Protein AF-A0A1G0CMQ7-F1 (afdb_monomer_lite)

Structure (mmCIF, N/CA/C/O backbone):
data_AF-A0A1G0CMQ7-F1
#
_entry.id   AF-A0A1G0CMQ7-F1
#
loop_
_atom_site.group_PDB
_atom_site.id
_atom_site.type_symbol
_atom_site.label_atom_id
_atom_site.label_alt_id
_atom_site.label_comp_id
_atom_site.label_asym_id
_atom_site.label_entity_id
_atom_site.label_seq_id
_atom_site.pdbx_PDB_ins_code
_atom_site.Cartn_x
_atom_site.Cartn_y
_atom_site.Cartn_z
_atom_site.occupancy
_atom_site.B_iso_or_equiv
_atom_site.auth_seq_id
_atom_site.auth_comp_id
_atom_site.auth_asym_id
_atom_site.auth_atom_id
_atom_site.pdbx_PDB_model_num
ATOM 1 N N . MET A 1 1 ? -7.735 26.547 14.245 1.00 44.75 1 MET A N 1
ATOM 2 C CA . MET A 1 1 ? -8.335 26.190 15.546 1.00 44.75 1 MET A CA 1
ATOM 3 C C . MET A 1 1 ? -9.494 27.144 15.785 1.00 44.75 1 MET A C 1
ATOM 5 O O . MET A 1 1 ? -9.264 28.344 15.753 1.00 44.75 1 MET A O 1
ATOM 9 N N . PHE A 1 2 ? -10.729 26.646 15.874 1.00 37.75 2 PHE A N 1
ATOM 10 C CA . PHE A 1 2 ? -11.915 27.479 16.116 1.00 37.75 2 PHE A CA 1
ATOM 11 C C . PHE A 1 2 ? -12.420 27.190 17.526 1.00 37.75 2 PHE A C 1
ATOM 13 O O . PHE A 1 2 ? -12.548 26.029 17.901 1.00 37.75 2 PHE A O 1
ATOM 20 N N . PHE A 1 3 ? -12.668 28.241 18.304 1.00 38.75 3 PHE A N 1
ATOM 21 C CA . PHE A 1 3 ? -13.166 28.139 19.672 1.00 38.75 3 PHE A CA 1
ATOM 22 C C . PHE A 1 3 ? -14.649 28.493 19.676 1.00 38.75 3 PHE A C 1
ATOM 24 O O . PHE A 1 3 ? -15.023 29.557 19.184 1.00 38.75 3 PHE A O 1
ATOM 31 N N . VAL A 1 4 ? -15.486 27.633 20.249 1.00 44.84 4 VAL A N 1
ATOM 32 C CA . VAL A 1 4 ? -16.882 27.969 20.543 1.00 44.84 4 VAL A CA 1
ATOM 33 C C . VAL A 1 4 ? -17.045 27.928 22.055 1.00 44.84 4 VAL A C 1
ATOM 35 O O . VAL A 1 4 ? -16.944 26.868 22.666 1.00 44.84 4 VAL A O 1
ATOM 38 N N . LEU A 1 5 ? -17.260 29.095 22.668 1.00 40.56 5 LEU A N 1
ATOM 39 C CA . LEU A 1 5 ? -17.636 29.185 24.076 1.00 40.56 5 LEU A CA 1
ATOM 40 C C . LEU A 1 5 ? -19.147 28.979 24.195 1.00 40.56 5 LEU A C 1
ATOM 42 O O . LEU A 1 5 ? -19.921 29.794 23.698 1.00 40.56 5 LEU A O 1
ATOM 46 N N . ILE A 1 6 ? -19.566 27.929 24.898 1.00 50.72 6 ILE A N 1
ATOM 47 C CA . ILE A 1 6 ? -20.965 27.747 25.295 1.00 50.72 6 ILE A CA 1
ATOM 48 C C . ILE A 1 6 ? -21.023 27.865 26.816 1.00 50.72 6 ILE A C 1
ATOM 50 O O .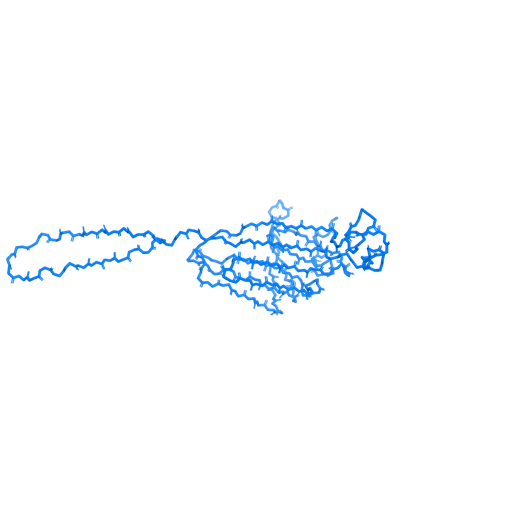 ILE A 1 6 ? -20.588 26.973 27.538 1.00 50.72 6 ILE A O 1
ATOM 54 N N . GLY A 1 7 ? -21.530 28.995 27.308 1.00 37.28 7 GLY A N 1
ATOM 55 C CA . GLY A 1 7 ? -21.798 29.192 28.730 1.00 37.28 7 GLY A CA 1
ATOM 56 C C . GLY A 1 7 ? -23.201 28.706 29.079 1.00 37.28 7 GLY A C 1
ATOM 57 O O . GLY A 1 7 ? -24.173 29.153 28.471 1.00 37.28 7 GLY A O 1
ATOM 58 N N . ARG A 1 8 ? -23.327 27.826 30.077 1.00 47.94 8 ARG A N 1
ATOM 59 C CA . ARG A 1 8 ? -24.617 27.520 30.706 1.00 47.94 8 ARG A CA 1
ATOM 60 C C . ARG A 1 8 ? -24.771 28.423 31.931 1.00 47.94 8 ARG A C 1
ATOM 62 O O . ARG A 1 8 ? -23.919 28.420 32.814 1.00 47.94 8 ARG A O 1
ATOM 69 N N . LYS A 1 9 ? -25.816 29.254 31.954 1.00 39.66 9 LYS A N 1
ATOM 70 C CA . LYS A 1 9 ? -26.137 30.106 33.105 1.00 39.66 9 LYS A CA 1
ATOM 71 C C . LYS A 1 9 ? -27.049 29.320 34.040 1.00 39.66 9 LYS A C 1
ATOM 73 O O . LYS A 1 9 ? -28.245 29.216 33.775 1.00 39.66 9 LYS A O 1
ATOM 78 N N . ASP A 1 10 ? -26.493 28.790 35.120 1.00 46.97 10 ASP A N 1
ATOM 79 C CA . ASP A 1 10 ? -27.295 28.170 36.169 1.00 46.97 10 ASP A CA 1
ATOM 80 C C . ASP A 1 10 ? -27.917 29.274 37.031 1.00 46.97 10 ASP A C 1
ATOM 82 O O . ASP A 1 10 ? -27.233 30.062 37.686 1.00 46.97 10 ASP A O 1
ATOM 86 N N . ASN A 1 11 ? -29.243 29.383 36.969 1.00 47.00 11 ASN A N 1
ATOM 87 C CA . ASN A 1 11 ? -30.011 30.310 37.789 1.00 47.00 11 ASN A CA 1
ATOM 88 C C . ASN A 1 11 ? -30.247 29.662 39.162 1.00 47.00 11 ASN A C 1
ATOM 90 O O . ASN A 1 11 ? -31.246 28.971 39.350 1.00 47.00 11 ASN A O 1
ATOM 94 N N . GLN A 1 12 ? -29.363 29.906 40.129 1.00 43.38 12 GLN A N 1
ATOM 95 C CA . GLN A 1 12 ? -29.716 29.801 41.546 1.00 43.38 12 GLN A CA 1
ATOM 96 C C . GLN A 1 12 ? -29.199 31.011 42.324 1.00 43.38 12 GLN A C 1
ATOM 98 O O . GLN A 1 12 ? -28.098 31.512 42.110 1.00 43.38 12 GLN A O 1
ATOM 103 N N . SER A 1 13 ? -30.090 31.538 43.158 1.00 44.50 13 SER A N 1
ATOM 104 C CA . SER A 1 13 ? -29.969 32.791 43.886 1.00 44.50 13 SER A CA 1
ATOM 105 C C . SER A 1 13 ? -28.975 32.727 45.045 1.00 44.50 13 SER A C 1
ATOM 107 O O . SER A 1 13 ? -28.882 31.719 45.739 1.00 44.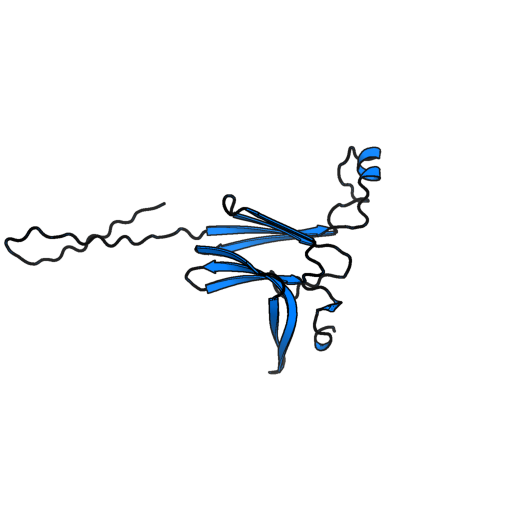50 13 SER A O 1
ATOM 109 N N . SER A 1 14 ? -28.416 33.906 45.338 1.00 44.50 14 SER A N 1
ATOM 110 C CA . SER A 1 14 ? -27.827 34.367 46.609 1.00 44.50 14 SER A CA 1
ATOM 111 C C . SER A 1 14 ? -26.470 33.787 47.054 1.00 44.50 14 SER A C 1
ATOM 113 O O . SER A 1 14 ? -26.379 32.686 47.574 1.00 44.50 14 SER A O 1
ATOM 115 N N . ASN A 1 15 ? -25.454 34.660 46.975 1.00 46.84 15 ASN A N 1
ATOM 116 C CA . ASN A 1 15 ? -24.231 34.715 47.793 1.00 46.84 15 ASN A CA 1
ATOM 117 C C . ASN A 1 15 ? -23.210 33.563 47.742 1.00 46.84 15 ASN A C 1
ATOM 119 O O . ASN A 1 15 ? -22.511 33.330 48.723 1.00 46.84 15 ASN A O 1
ATOM 123 N N . GLU A 1 16 ? -22.973 32.975 46.573 1.00 42.56 16 GLU A N 1
ATOM 124 C CA . GLU A 1 16 ? -21.667 32.377 46.271 1.00 42.56 16 GLU A CA 1
ATOM 125 C C . GLU A 1 16 ? -21.192 32.826 44.890 1.00 42.56 16 GLU A C 1
ATOM 127 O O . GLU A 1 16 ? -21.987 32.986 43.963 1.00 42.56 16 GLU A O 1
ATOM 132 N N . ILE A 1 17 ? -19.887 33.079 44.764 1.00 40.78 17 ILE A N 1
ATOM 133 C CA . ILE A 1 17 ? -19.227 33.394 43.495 1.00 40.78 17 ILE A CA 1
ATOM 134 C C . ILE A 1 17 ? -19.535 32.243 42.536 1.00 40.78 17 ILE A C 1
ATOM 136 O O . ILE A 1 17 ? -18.991 31.148 42.675 1.00 40.78 17 ILE A O 1
ATOM 140 N N . SER A 1 18 ? -20.436 32.485 41.587 1.00 40.56 18 SER A N 1
ATOM 141 C CA . SER A 1 18 ? -20.864 31.517 40.585 1.00 40.56 18 SER A CA 1
ATOM 142 C C . SER A 1 18 ? -19.643 31.032 39.802 1.00 40.56 18 SER A C 1
ATOM 144 O O . SER A 1 18 ? -19.117 31.752 38.951 1.00 40.56 18 SER A O 1
ATOM 146 N N . LYS A 1 19 ? -19.163 29.823 40.118 1.00 41.34 19 LYS A N 1
ATOM 147 C CA . LYS A 1 19 ? -18.118 29.130 39.362 1.00 41.34 19 LYS A CA 1
ATOM 148 C C . LYS A 1 19 ? -18.706 28.759 38.008 1.00 41.34 19 LYS A C 1
ATOM 150 O O . LYS A 1 19 ? -19.434 27.781 37.887 1.00 41.34 19 LYS A O 1
ATOM 155 N N . ILE A 1 20 ? -18.416 29.567 36.996 1.00 50.78 20 ILE A N 1
ATOM 156 C CA . ILE A 1 20 ? -18.775 29.250 35.617 1.00 50.78 20 ILE A CA 1
ATOM 157 C C . ILE A 1 20 ? -17.923 28.046 35.205 1.00 50.78 20 ILE A C 1
ATOM 159 O O . ILE A 1 20 ? -16.703 28.148 35.085 1.00 50.78 20 ILE A O 1
ATOM 163 N N . HIS A 1 21 ? -18.564 26.892 35.045 1.00 44.09 21 HIS A N 1
ATOM 164 C CA . HIS A 1 21 ? -17.919 25.683 34.553 1.00 44.09 21 HIS A CA 1
ATOM 165 C C . HIS A 1 21 ? -17.828 25.787 33.026 1.00 44.09 21 HIS A C 1
ATOM 167 O O . HIS A 1 21 ? -18.832 25.681 32.323 1.00 44.09 21 HIS A O 1
ATOM 173 N N . PHE A 1 22 ? -16.631 26.061 32.509 1.00 48.97 22 PHE A N 1
ATOM 174 C CA . PHE A 1 22 ? -16.381 26.079 31.071 1.00 48.97 22 PHE A CA 1
ATOM 175 C C . PHE A 1 22 ? -16.014 24.671 30.610 1.00 48.97 22 PHE A C 1
ATOM 177 O O . PHE A 1 22 ? -14.954 24.153 30.954 1.00 48.97 22 PHE A O 1
ATOM 184 N N . THR A 1 23 ? -16.880 24.054 29.813 1.00 43.88 23 THR A N 1
ATOM 185 C CA . THR A 1 23 ? -16.535 22.837 29.076 1.00 43.88 23 THR A CA 1
ATOM 186 C C . THR A 1 23 ? -15.974 23.251 27.723 1.00 43.88 23 THR A C 1
ATOM 188 O O . THR A 1 23 ? -16.692 23.795 26.884 1.00 43.88 23 THR A O 1
ATOM 191 N N . PHE A 1 24 ? -14.680 23.023 27.514 1.00 47.19 24 PHE A N 1
ATOM 192 C CA . PHE A 1 24 ? -14.058 23.188 26.206 1.00 47.19 24 PHE A CA 1
ATOM 193 C C . PHE A 1 24 ? -14.433 21.990 25.337 1.00 47.19 24 PHE A C 1
ATOM 195 O O . PHE A 1 24 ? -13.995 20.873 25.595 1.00 47.19 24 PHE A O 1
ATOM 202 N N . ILE A 1 25 ? -15.258 22.220 24.318 1.00 50.41 25 ILE A N 1
ATOM 203 C CA . ILE A 1 25 ? -15.499 21.234 23.265 1.00 50.41 25 ILE A CA 1
ATOM 204 C C . ILE A 1 25 ? -14.534 21.567 22.131 1.00 50.41 25 ILE A C 1
ATOM 206 O O . ILE A 1 25 ? -14.677 22.589 21.453 1.00 50.41 25 ILE A O 1
ATOM 210 N N . TYR A 1 26 ? -13.514 20.731 21.965 1.00 51.78 26 TYR A N 1
ATOM 211 C CA . TYR A 1 26 ? -12.571 20.846 20.863 1.00 51.78 26 TYR A CA 1
ATOM 212 C C . TYR A 1 26 ? -13.227 20.281 19.607 1.00 51.78 26 TYR A C 1
ATOM 214 O O . TYR A 1 26 ? -13.333 19.074 19.442 1.00 51.78 26 TYR A O 1
ATOM 222 N N . TYR A 1 27 ? -13.650 21.156 18.698 1.00 48.41 27 TYR A N 1
ATOM 223 C CA . TYR A 1 27 ? -13.937 20.735 17.332 1.00 48.41 27 TYR A CA 1
ATOM 224 C C . TYR A 1 27 ? -12.603 20.649 16.591 1.00 48.41 27 TYR A C 1
ATOM 226 O O . TYR A 1 27 ? -12.116 21.642 16.035 1.00 48.41 27 TYR A O 1
ATOM 234 N N . LEU A 1 28 ? -11.970 19.473 16.629 1.00 54.88 28 LEU A N 1
ATOM 235 C CA . LEU A 1 28 ? -10.898 19.164 15.691 1.00 54.88 28 LEU A CA 1
ATOM 236 C C . LEU A 1 28 ? -11.514 19.230 14.291 1.00 54.88 28 LEU A C 1
ATOM 238 O O . LEU A 1 28 ? -12.509 18.570 13.999 1.00 54.88 28 LEU A O 1
ATOM 242 N N . ARG A 1 29 ? -10.978 20.106 13.434 1.00 56.84 29 ARG A N 1
ATOM 243 C CA . ARG A 1 29 ? -11.361 20.075 12.022 1.00 56.84 29 ARG A CA 1
ATOM 244 C C . ARG A 1 29 ? -10.968 18.701 11.477 1.00 56.84 29 ARG A C 1
ATOM 246 O O . ARG A 1 29 ? -9.845 18.293 11.780 1.00 56.84 29 ARG A O 1
ATOM 253 N N . PRO A 1 30 ? -11.818 18.048 10.665 1.00 62.34 30 PRO A N 1
ATOM 254 C CA . PRO A 1 30 ? -11.423 16.828 9.977 1.00 62.34 30 PRO A CA 1
ATOM 255 C C . PRO A 1 30 ? -10.099 17.084 9.252 1.00 62.34 30 PRO A C 1
ATOM 257 O O . PRO A 1 30 ? -9.940 18.076 8.532 1.00 62.34 30 PRO A O 1
ATOM 260 N N . MET A 1 31 ? -9.119 16.246 9.565 1.00 80.12 31 MET A N 1
ATOM 261 C CA . MET A 1 31 ? -7.770 16.291 9.026 1.00 80.12 31 MET A CA 1
ATOM 262 C C . MET A 1 31 ? -7.699 15.326 7.846 1.00 80.12 31 MET A C 1
ATOM 264 O O . MET A 1 31 ? -8.493 14.394 7.755 1.00 80.12 31 MET A O 1
ATOM 268 N N . ALA A 1 32 ? -6.780 15.566 6.918 1.00 88.69 32 ALA A N 1
ATOM 269 C CA . ALA A 1 32 ? -6.560 14.677 5.790 1.00 88.69 32 ALA A CA 1
ATOM 270 C C . ALA A 1 32 ? -5.084 14.296 5.730 1.00 88.69 32 ALA A C 1
ATOM 272 O O . ALA A 1 32 ? -4.233 15.159 5.966 1.00 88.69 32 ALA A O 1
ATOM 273 N N . TYR A 1 33 ? -4.820 13.032 5.419 1.00 94.62 33 TYR A N 1
ATOM 274 C CA . TYR A 1 33 ? -3.528 12.569 4.931 1.00 94.62 33 TYR A CA 1
ATOM 275 C C . TYR A 1 33 ? -3.620 12.376 3.420 1.00 94.62 33 TYR A C 1
ATOM 277 O O . TYR A 1 33 ? -4.592 11.790 2.943 1.00 94.62 33 TYR A O 1
ATOM 285 N N . ASN A 1 34 ? -2.636 12.889 2.685 1.00 96.69 34 ASN A N 1
ATOM 286 C CA . ASN A 1 34 ? -2.456 12.565 1.273 1.00 96.69 34 ASN A CA 1
ATOM 287 C C . ASN A 1 34 ? -1.619 11.291 1.187 1.00 96.69 34 ASN A C 1
ATOM 289 O O . ASN A 1 34 ? -0.579 11.200 1.838 1.00 96.69 34 ASN A O 1
ATOM 293 N N . VAL A 1 35 ? -2.093 10.315 0.430 1.00 97.81 35 VAL A N 1
ATOM 294 C CA . VAL A 1 35 ? -1.413 9.044 0.220 1.00 97.81 35 VAL A CA 1
ATOM 295 C C . VAL A 1 35 ? -1.096 8.937 -1.259 1.00 97.81 35 VAL A C 1
ATOM 297 O O . VAL A 1 35 ? -1.985 9.148 -2.082 1.00 97.81 35 VAL A O 1
ATOM 300 N N . HIS A 1 36 ? 0.155 8.623 -1.570 1.00 98.19 36 HIS A N 1
ATOM 301 C CA . HIS A 1 36 ? 0.624 8.391 -2.930 1.00 98.19 36 HIS A CA 1
ATOM 302 C C . HIS A 1 36 ? 1.398 7.080 -2.950 1.00 98.19 36 HIS A C 1
ATOM 304 O O . HIS A 1 36 ? 2.369 6.912 -2.210 1.00 98.19 36 HIS A O 1
ATOM 310 N N . VAL A 1 37 ? 0.923 6.131 -3.743 1.00 97.88 37 VAL A N 1
ATOM 311 C CA . VAL A 1 37 ? 1.540 4.820 -3.920 1.00 97.88 37 VAL A CA 1
ATOM 312 C C . VAL A 1 37 ? 2.103 4.746 -5.330 1.00 97.88 37 VAL A C 1
ATOM 314 O O . VAL A 1 37 ? 1.400 5.059 -6.288 1.00 97.88 37 VAL A O 1
ATOM 317 N N . PHE A 1 38 ? 3.357 4.330 -5.444 1.00 97.31 38 PHE A N 1
ATOM 318 C CA . PHE A 1 38 ? 4.088 4.181 -6.697 1.00 97.31 38 PHE A CA 1
ATOM 319 C C . PHE A 1 38 ? 4.469 2.714 -6.881 1.00 97.31 38 PHE A C 1
ATOM 321 O O . PHE A 1 38 ? 5.046 2.129 -5.962 1.00 97.31 38 PHE A O 1
ATOM 328 N N . LEU A 1 39 ? 4.221 2.136 -8.057 1.00 96.88 39 LEU A N 1
ATOM 329 C CA . LEU A 1 39 ? 4.906 0.912 -8.478 1.00 96.88 39 LEU A CA 1
ATOM 330 C C . LEU A 1 39 ? 6.137 1.302 -9.291 1.00 96.88 39 LEU A C 1
ATOM 332 O O . LEU A 1 39 ? 6.000 1.891 -10.363 1.00 96.88 39 LEU A O 1
ATOM 336 N N . ARG A 1 40 ? 7.335 1.023 -8.777 1.00 94.12 40 ARG A N 1
ATOM 337 C CA . ARG A 1 40 ? 8.585 1.312 -9.484 1.00 94.12 40 ARG A CA 1
ATOM 338 C C . ARG A 1 40 ? 8.741 0.382 -10.677 1.00 94.12 40 ARG A C 1
ATOM 340 O O . ARG A 1 40 ? 8.410 -0.790 -10.592 1.00 94.12 40 ARG A O 1
ATOM 347 N N . ASN A 1 41 ? 9.263 0.938 -11.762 1.00 91.31 41 ASN A N 1
ATOM 348 C CA . ASN A 1 41 ? 9.642 0.181 -12.941 1.00 91.31 41 ASN A CA 1
ATOM 349 C C . ASN A 1 41 ? 11.108 -0.257 -12.804 1.00 91.31 41 ASN A C 1
ATOM 351 O O . ASN A 1 41 ? 12.006 0.591 -12.852 1.00 91.31 41 ASN A O 1
ATOM 355 N N . SER A 1 42 ? 11.356 -1.555 -12.638 1.00 87.25 42 SER A N 1
ATOM 356 C CA . SER A 1 42 ? 12.712 -2.117 -12.554 1.00 87.25 42 SER A CA 1
ATOM 357 C C . SER A 1 42 ? 13.511 -1.976 -13.851 1.00 87.25 42 SER A C 1
ATOM 359 O O . SER A 1 42 ? 14.743 -1.935 -13.801 1.00 87.25 42 SER A O 1
ATOM 361 N N . ASP A 1 43 ? 12.841 -1.819 -14.996 1.00 87.81 43 ASP A N 1
ATOM 362 C CA . ASP A 1 43 ? 13.478 -1.595 -16.296 1.00 87.81 43 ASP A CA 1
ATOM 363 C C . ASP A 1 43 ? 13.929 -0.133 -16.502 1.00 87.81 43 ASP A C 1
ATOM 365 O O . ASP A 1 43 ? 14.557 0.185 -17.518 1.00 87.81 43 ASP A O 1
ATOM 369 N N . PHE A 1 44 ? 13.650 0.777 -15.555 1.00 88.56 44 PHE A N 1
ATOM 370 C CA . PHE A 1 44 ? 14.092 2.169 -15.649 1.00 88.56 44 PHE A CA 1
ATOM 371 C C . PHE A 1 44 ? 15.626 2.272 -15.688 1.00 88.56 44 PHE A C 1
ATOM 373 O O . PHE A 1 44 ? 16.338 1.889 -14.756 1.00 88.56 44 PHE A O 1
ATOM 380 N N . SER A 1 45 ? 16.149 2.882 -16.751 1.00 88.75 45 SER A N 1
ATOM 381 C CA . SER A 1 45 ? 17.576 3.125 -16.941 1.00 88.75 45 SER A CA 1
ATOM 382 C C . SER A 1 45 ? 17.920 4.594 -16.715 1.00 88.75 45 SER A C 1
ATOM 384 O O . SER A 1 45 ? 17.645 5.456 -17.554 1.00 88.75 45 SER A O 1
ATOM 386 N N . GLN A 1 46 ? 18.589 4.893 -15.599 1.00 87.38 46 GLN A N 1
ATOM 387 C CA . GLN A 1 46 ? 19.095 6.246 -15.341 1.00 87.38 46 GLN A CA 1
ATOM 388 C C . GLN A 1 46 ? 20.132 6.678 -16.394 1.00 87.38 46 GLN A C 1
ATOM 390 O O . GLN A 1 46 ? 20.150 7.837 -16.787 1.00 87.38 46 GLN A O 1
ATOM 395 N N . GLU A 1 47 ? 20.947 5.750 -16.904 1.00 86.44 47 GLU A N 1
ATOM 396 C CA . GLU A 1 47 ? 21.942 6.034 -17.949 1.00 86.44 47 GLU A CA 1
ATOM 397 C C . GLU A 1 47 ? 21.271 6.504 -19.248 1.00 86.44 47 GLU A C 1
ATOM 399 O O . GLU A 1 47 ? 21.646 7.533 -19.806 1.00 86.44 47 GLU A O 1
ATOM 404 N N . PHE A 1 48 ? 20.212 5.815 -19.686 1.00 82.56 48 PHE A N 1
ATOM 405 C CA . PHE A 1 48 ? 19.442 6.228 -20.861 1.00 82.56 48 PHE A CA 1
ATOM 406 C C . PHE A 1 48 ? 18.771 7.595 -20.656 1.00 82.56 48 PHE A C 1
ATOM 408 O O . PHE A 1 48 ? 18.770 8.430 -21.566 1.00 82.56 48 PHE A O 1
ATOM 415 N N . ALA A 1 49 ? 18.234 7.846 -19.456 1.00 86.06 49 ALA A N 1
ATOM 416 C CA . ALA A 1 49 ? 17.664 9.142 -19.099 1.00 86.06 49 ALA A CA 1
ATOM 417 C C . ALA A 1 49 ? 18.718 10.256 -19.190 1.00 86.06 49 ALA A C 1
ATOM 419 O O . ALA A 1 49 ? 18.477 11.287 -19.821 1.00 86.06 49 ALA A O 1
ATOM 420 N N . ASP A 1 50 ? 19.900 10.046 -18.612 1.00 86.00 50 ASP A N 1
ATOM 421 C CA . ASP A 1 50 ? 20.988 11.025 -18.587 1.00 86.00 50 ASP A CA 1
ATOM 422 C C . ASP A 1 50 ? 21.506 11.343 -20.000 1.00 86.00 50 ASP A C 1
ATOM 424 O O . ASP A 1 50 ? 21.716 12.513 -20.332 1.00 86.00 50 ASP A O 1
ATOM 428 N N . GLU A 1 51 ? 21.659 10.329 -20.856 1.00 88.25 51 GLU A N 1
ATOM 429 C CA . GLU A 1 51 ? 22.195 10.487 -22.212 1.00 88.25 51 GLU A CA 1
ATOM 430 C C . GLU A 1 51 ? 21.211 11.122 -23.203 1.00 88.25 51 GLU A C 1
ATOM 432 O O . GLU A 1 51 ? 21.620 11.929 -24.042 1.00 88.25 51 GLU A O 1
ATOM 437 N N . GLN A 1 52 ? 19.930 10.746 -23.142 1.00 83.81 52 GLN A N 1
ATOM 438 C CA . GLN A 1 52 ? 18.942 11.102 -24.171 1.00 83.81 52 GLN A CA 1
ATOM 439 C C . GLN A 1 52 ? 17.929 12.156 -23.707 1.00 83.81 52 GLN A C 1
ATOM 441 O O . GLN A 1 52 ? 17.336 12.852 -24.535 1.00 83.81 52 GLN A O 1
ATOM 446 N N . HIS A 1 53 ? 17.738 12.304 -22.394 1.00 81.56 53 HIS A N 1
ATOM 447 C CA . HIS A 1 53 ? 16.646 13.087 -21.811 1.00 81.56 53 HIS A CA 1
ATOM 448 C C . HIS A 1 53 ? 17.083 13.996 -20.644 1.00 81.56 53 HIS A C 1
ATOM 450 O O . HIS A 1 53 ? 16.236 14.518 -19.926 1.00 81.56 53 HIS A O 1
ATOM 456 N N . ASN A 1 54 ? 18.387 14.273 -20.487 1.00 83.88 54 ASN A N 1
ATOM 457 C CA . ASN A 1 54 ? 18.958 15.100 -19.406 1.00 83.88 54 ASN A CA 1
ATOM 458 C C . ASN A 1 54 ? 18.625 14.601 -17.984 1.00 83.88 54 ASN A C 1
ATOM 460 O O . ASN A 1 54 ? 18.491 15.403 -17.061 1.00 83.88 54 ASN A O 1
ATOM 464 N N . GLY A 1 55 ? 18.476 13.290 -17.820 1.00 79.81 55 GLY A N 1
ATOM 465 C CA . GLY A 1 55 ? 18.161 12.633 -16.549 1.00 79.81 55 GLY A CA 1
ATOM 466 C C . GLY A 1 55 ? 16.670 12.568 -16.223 1.00 79.81 55 GLY A C 1
ATOM 467 O O . GLY A 1 55 ? 16.302 12.004 -15.190 1.00 79.81 55 GLY A O 1
ATOM 468 N N . GLU A 1 56 ? 15.820 13.104 -17.101 1.00 82.62 56 GLU A N 1
ATOM 469 C CA . GLU A 1 56 ? 14.364 13.044 -16.982 1.00 82.62 56 GLU A CA 1
ATOM 470 C C . GLU A 1 56 ? 13.799 11.756 -17.595 1.00 82.62 56 GLU A C 1
ATOM 472 O O . GLU A 1 56 ? 14.401 11.123 -18.467 1.00 82.62 56 GLU A O 1
ATOM 477 N N . GLU A 1 57 ? 12.608 11.381 -17.138 1.00 82.50 57 GLU A N 1
ATOM 478 C CA . GLU A 1 57 ? 11.864 10.256 -17.696 1.00 82.50 57 GLU A CA 1
ATOM 479 C C . GLU A 1 57 ? 11.396 10.525 -19.132 1.00 82.50 57 GLU A C 1
ATOM 481 O O . GLU A 1 57 ? 11.232 11.666 -19.580 1.00 82.50 57 GLU A O 1
ATOM 486 N N . SER A 1 58 ? 11.158 9.447 -19.870 1.00 83.06 58 SER A N 1
ATOM 487 C CA . SER A 1 58 ? 10.616 9.516 -21.222 1.00 83.06 58 SER A CA 1
ATOM 488 C C . SER A 1 58 ? 9.600 8.400 -21.453 1.00 83.06 58 SER A C 1
ATOM 490 O O . SER A 1 58 ? 9.543 7.457 -20.667 1.00 83.06 58 SER A O 1
ATOM 492 N N . PRO A 1 59 ? 8.792 8.457 -22.528 1.00 82.31 59 PRO A N 1
ATOM 493 C CA . PRO A 1 59 ? 7.810 7.408 -22.808 1.00 82.31 59 PRO A CA 1
ATOM 494 C C . PRO A 1 59 ? 8.409 6.001 -22.958 1.00 82.31 59 PRO A C 1
ATOM 496 O O . PRO A 1 59 ? 7.695 5.024 -22.768 1.00 82.31 59 PRO A O 1
ATOM 499 N N . GLU A 1 60 ? 9.695 5.895 -23.308 1.00 82.56 60 GLU A N 1
ATOM 500 C CA . GLU A 1 60 ? 10.417 4.619 -23.436 1.00 82.56 60 GLU A CA 1
ATOM 501 C C . GLU A 1 60 ? 11.196 4.245 -22.159 1.00 82.56 60 GLU A C 1
ATOM 503 O O . GLU A 1 60 ? 11.796 3.178 -22.101 1.00 82.56 60 GLU A O 1
ATOM 508 N N . ASN A 1 61 ? 11.195 5.115 -21.141 1.00 88.12 61 ASN A N 1
ATOM 509 C CA . ASN A 1 61 ? 11.958 4.973 -19.903 1.00 88.12 61 ASN A CA 1
ATOM 510 C C . ASN A 1 61 ? 11.211 5.635 -18.730 1.00 88.12 61 ASN A C 1
ATOM 512 O O . ASN A 1 61 ? 11.665 6.632 -18.158 1.00 88.12 61 ASN A O 1
ATOM 516 N N . ILE A 1 62 ? 10.013 5.124 -18.437 1.00 89.06 62 ILE A N 1
ATOM 517 C CA . ILE A 1 62 ? 9.172 5.606 -17.333 1.00 89.06 62 ILE A CA 1
ATOM 518 C C . ILE A 1 62 ? 9.714 5.095 -15.998 1.00 89.06 62 ILE A C 1
ATOM 520 O O . ILE A 1 62 ? 10.159 3.951 -15.910 1.00 89.06 62 ILE A O 1
ATOM 524 N N . ARG A 1 63 ? 9.681 5.928 -14.953 1.00 87.12 63 ARG A N 1
ATOM 525 C CA . ARG A 1 63 ? 10.215 5.563 -13.629 1.00 87.12 63 ARG A CA 1
ATOM 526 C C . ARG A 1 63 ? 9.247 4.717 -12.798 1.00 87.12 63 ARG A C 1
ATOM 528 O O . ARG A 1 63 ? 9.683 3.892 -11.995 1.00 87.12 63 ARG A O 1
ATOM 535 N N . HIS A 1 64 ? 7.948 4.918 -12.988 1.00 91.69 64 HIS A N 1
ATOM 536 C CA . HIS A 1 64 ? 6.893 4.185 -12.296 1.00 91.69 64 HIS A CA 1
ATOM 537 C C . HIS A 1 64 ? 5.947 3.566 -13.323 1.00 91.69 64 HIS A C 1
ATOM 539 O O . HIS A 1 64 ? 5.558 4.236 -14.280 1.00 91.69 64 HIS A O 1
ATOM 545 N N . GLU A 1 65 ? 5.573 2.303 -13.131 1.00 90.31 65 GLU A N 1
ATOM 546 C CA . GLU A 1 65 ? 4.614 1.625 -14.008 1.00 90.31 65 GLU A CA 1
ATOM 547 C C . GLU A 1 65 ? 3.197 2.177 -13.827 1.00 90.31 65 GLU A C 1
ATOM 549 O O . GLU A 1 65 ? 2.459 2.370 -14.796 1.00 90.31 65 GLU A O 1
ATOM 554 N N . TRP A 1 66 ? 2.815 2.449 -12.579 1.00 94.19 66 TRP A N 1
ATOM 555 C CA . TRP A 1 66 ? 1.561 3.104 -12.233 1.00 94.19 66 TRP A CA 1
ATOM 556 C C . TRP A 1 66 ? 1.665 3.838 -10.898 1.00 94.19 66 TRP A C 1
ATOM 558 O O . TRP A 1 66 ? 2.564 3.602 -10.087 1.00 94.19 66 TRP A O 1
ATOM 568 N N . GLU A 1 67 ? 0.700 4.728 -10.678 1.00 94.25 67 GLU A N 1
ATOM 569 C CA . GLU A 1 67 ? 0.561 5.515 -9.459 1.00 94.25 67 GLU A CA 1
ATOM 570 C C . GLU A 1 67 ? -0.893 5.497 -8.974 1.00 94.25 67 GLU A C 1
ATOM 572 O O . GLU A 1 67 ? -1.826 5.474 -9.781 1.00 94.25 67 GLU A O 1
ATOM 577 N N . ASP A 1 68 ? -1.086 5.526 -7.657 1.00 96.19 68 ASP A N 1
ATOM 578 C CA . ASP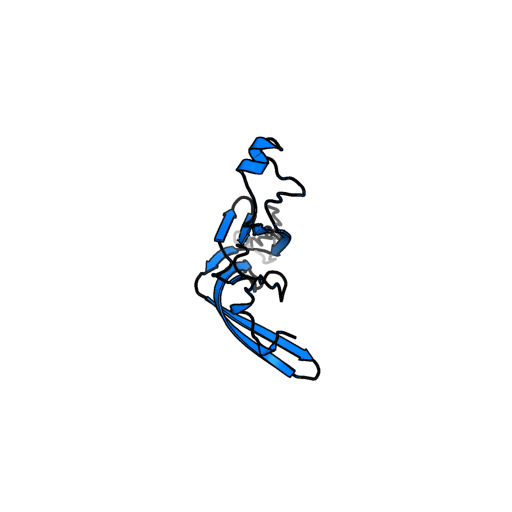 A 1 68 ? -2.393 5.655 -7.010 1.00 96.19 68 ASP A CA 1
ATOM 579 C C . ASP A 1 68 ? -2.336 6.778 -5.965 1.00 96.19 68 ASP A C 1
ATOM 581 O O . ASP A 1 68 ? -1.524 6.740 -5.036 1.00 96.19 68 ASP A O 1
ATOM 585 N N . GLU A 1 69 ? -3.181 7.798 -6.125 1.00 96.62 69 GLU A N 1
ATOM 586 C CA . GLU A 1 69 ? -3.231 8.971 -5.249 1.00 96.62 69 GLU A CA 1
ATOM 587 C C . GLU A 1 69 ? -4.629 9.129 -4.648 1.00 96.62 69 GLU A C 1
ATOM 589 O O . GLU A 1 69 ? -5.636 9.274 -5.349 1.00 96.62 69 GLU A O 1
ATOM 594 N N . PHE A 1 70 ? -4.701 9.169 -3.319 1.00 95.75 70 PHE A N 1
ATOM 595 C CA . PHE A 1 70 ? -5.959 9.363 -2.606 1.00 95.75 70 PHE A CA 1
ATOM 596 C C . PHE A 1 70 ? -5.763 10.067 -1.263 1.00 95.75 70 PHE A C 1
ATOM 598 O O . PHE A 1 70 ? -4.655 10.307 -0.784 1.00 95.75 70 PHE A O 1
ATOM 605 N N . ARG A 1 71 ? -6.880 10.449 -0.635 1.00 94.69 71 ARG A N 1
ATOM 606 C CA . ARG A 1 71 ? -6.876 11.111 0.674 1.00 94.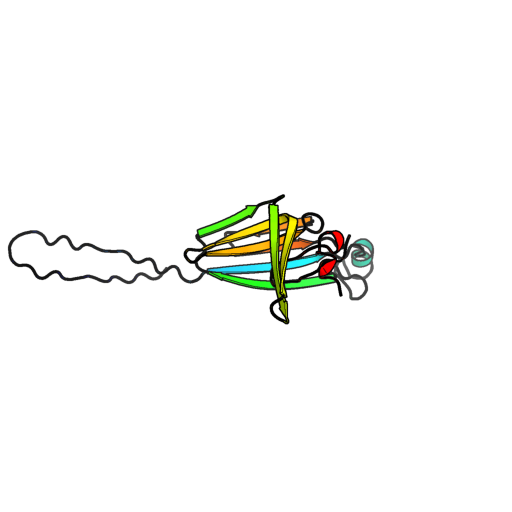69 71 ARG A CA 1
ATOM 607 C C . ARG A 1 71 ? -7.670 10.330 1.691 1.00 94.69 71 ARG A C 1
ATOM 609 O O . ARG A 1 71 ? -8.821 9.979 1.447 1.00 94.69 71 ARG A O 1
ATOM 616 N N . ILE A 1 72 ? -7.092 10.183 2.875 1.00 92.69 72 ILE A N 1
ATOM 617 C CA . ILE A 1 72 ? -7.787 9.637 4.036 1.00 92.69 72 ILE A CA 1
ATOM 618 C C . ILE A 1 72 ? -8.190 10.804 4.925 1.00 92.69 72 ILE A C 1
ATOM 62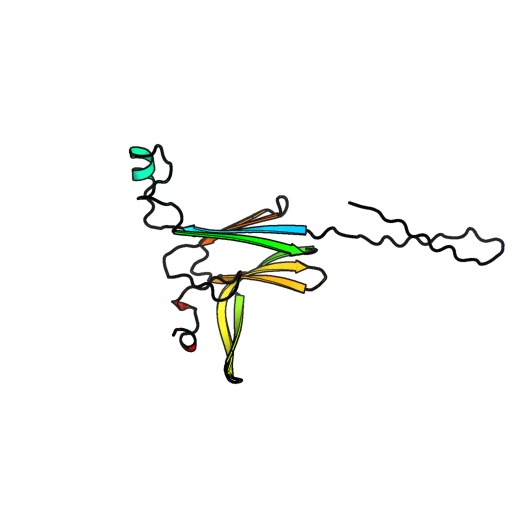0 O O . ILE A 1 72 ? -7.335 11.544 5.414 1.00 92.69 72 ILE A O 1
ATOM 624 N N . THR A 1 73 ? -9.494 10.997 5.117 1.00 91.06 73 THR A N 1
ATOM 625 C CA . THR A 1 73 ? -10.046 12.079 5.941 1.00 91.06 73 THR A CA 1
ATOM 626 C C . THR A 1 73 ? -10.541 11.551 7.278 1.00 91.06 73 THR A C 1
ATOM 628 O O . THR A 1 73 ? -11.266 10.563 7.307 1.00 91.06 73 THR A O 1
ATOM 631 N N . GLY A 1 74 ? -10.217 12.233 8.370 1.00 87.12 74 GLY A N 1
ATOM 632 C CA . GLY A 1 74 ? -10.641 11.844 9.711 1.00 87.12 74 GLY A CA 1
ATOM 633 C C . GLY A 1 74 ? -10.026 12.725 10.793 1.00 87.12 74 GLY A C 1
ATOM 634 O O . GLY A 1 74 ? -9.184 13.588 10.534 1.00 87.12 74 GLY A O 1
ATOM 635 N N . THR A 1 75 ? -10.450 12.524 12.035 1.00 86.25 75 THR A N 1
ATOM 636 C CA . THR A 1 75 ? -9.833 13.174 13.197 1.00 86.25 75 THR A CA 1
ATOM 637 C C . THR A 1 75 ? -8.764 12.250 13.760 1.00 86.25 75 THR A C 1
ATOM 639 O O . THR A 1 75 ? -9.000 11.524 14.722 1.00 86.25 75 THR A O 1
ATOM 642 N N . PHE A 1 76 ? -7.593 12.240 13.121 1.00 87.50 76 PHE A N 1
ATOM 643 C CA . PHE A 1 76 ? -6.523 11.319 13.496 1.00 87.50 76 PHE A CA 1
ATOM 644 C C . PHE A 1 76 ? -5.803 11.768 14.769 1.00 87.50 76 PHE A C 1
ATOM 646 O O . PHE A 1 76 ? -5.355 12.911 14.872 1.00 87.50 76 PHE A O 1
ATOM 653 N N . SER A 1 77 ? -5.671 10.850 15.723 1.00 88.12 77 SER A N 1
ATOM 654 C CA . SER A 1 77 ? -4.882 11.013 16.946 1.00 88.12 77 SER A CA 1
ATOM 655 C C . SER A 1 77 ? -3.452 10.494 16.783 1.00 88.12 77 SER A C 1
ATOM 657 O O . SER A 1 77 ? -2.535 11.015 17.420 1.00 88.12 77 SER A O 1
ATOM 659 N N . LYS A 1 78 ? -3.251 9.486 15.925 1.00 90.12 78 LYS A N 1
ATOM 660 C CA . LYS A 1 78 ? -1.962 8.826 15.695 1.00 90.12 78 LYS A CA 1
ATOM 661 C C . LYS A 1 78 ? -1.949 8.126 14.334 1.00 90.12 78 LYS A C 1
ATOM 663 O O . LYS A 1 78 ? -2.966 7.581 13.917 1.00 90.12 78 LYS A O 1
ATOM 668 N N . VAL A 1 79 ? -0.785 8.085 13.690 1.00 94.44 79 VAL A N 1
ATOM 669 C CA . VAL A 1 79 ? -0.502 7.162 12.581 1.00 94.44 79 VAL A CA 1
ATOM 670 C C . VAL A 1 79 ? 0.625 6.231 13.015 1.00 94.44 79 VAL A C 1
ATOM 672 O O . VAL A 1 79 ? 1.606 6.691 13.602 1.00 94.44 79 VAL A O 1
ATOM 675 N N . GLU A 1 80 ? 0.475 4.931 12.787 1.00 95.62 80 GLU A N 1
ATOM 676 C CA . GLU A 1 80 ? 1.497 3.931 13.102 1.00 95.62 80 GLU A CA 1
ATOM 677 C C . GLU A 1 80 ? 1.693 2.946 11.955 1.00 95.62 80 GLU A C 1
ATOM 679 O O . GLU A 1 80 ? 0.754 2.630 11.231 1.00 95.62 80 GLU A O 1
ATOM 684 N N . VAL A 1 81 ? 2.922 2.457 11.810 1.00 97.62 81 VAL A N 1
ATOM 685 C CA . VAL A 1 81 ? 3.281 1.430 10.832 1.00 97.62 81 VAL A CA 1
ATOM 686 C C . VAL A 1 81 ? 3.607 0.154 11.597 1.00 97.62 81 VAL A C 1
ATOM 688 O O . VAL A 1 81 ? 4.464 0.166 12.482 1.00 97.62 81 VAL A O 1
ATOM 691 N N . LEU A 1 82 ? 2.909 -0.931 11.277 1.00 97.75 82 LEU A N 1
ATOM 692 C CA . LEU A 1 82 ? 3.067 -2.246 11.890 1.00 97.75 82 LEU A CA 1
ATOM 693 C C . LEU A 1 82 ? 3.516 -3.230 10.810 1.00 97.75 82 LEU A C 1
ATOM 695 O O . LEU A 1 82 ? 2.789 -3.449 9.850 1.00 97.75 82 LEU A O 1
ATOM 699 N N . ARG A 1 83 ? 4.706 -3.812 10.963 1.00 97.62 83 ARG A N 1
ATOM 700 C CA . ARG A 1 83 ? 5.286 -4.776 10.011 1.00 97.62 83 ARG A CA 1
ATOM 701 C C . ARG A 1 83 ? 5.033 -6.218 10.436 1.00 97.62 83 ARG A C 1
ATOM 703 O O . ARG A 1 83 ? 4.735 -6.454 11.609 1.00 97.62 83 ARG A O 1
ATOM 710 N N . ASP A 1 84 ? 5.186 -7.155 9.505 1.00 96.19 84 ASP A N 1
ATOM 711 C CA . ASP A 1 84 ? 5.032 -8.604 9.733 1.00 96.19 84 ASP A CA 1
ATOM 712 C C . ASP A 1 84 ? 3.692 -8.969 10.404 1.00 96.19 84 ASP A C 1
ATOM 714 O O . ASP A 1 84 ? 3.602 -9.756 11.348 1.00 96.19 84 ASP A O 1
ATOM 718 N N . GLN A 1 85 ? 2.623 -8.305 9.965 1.00 97.75 85 GLN A N 1
ATOM 719 C CA . GLN A 1 85 ? 1.270 -8.555 10.442 1.00 97.75 85 GLN A CA 1
ATOM 720 C C . GLN A 1 85 ? 0.587 -9.631 9.594 1.00 97.75 85 GLN A C 1
ATOM 722 O O . GLN A 1 85 ? 1.052 -10.014 8.521 1.00 97.75 85 GLN A O 1
ATOM 727 N N . THR A 1 86 ? -0.547 -10.125 10.088 1.00 97.31 86 THR A N 1
ATOM 728 C CA . THR A 1 86 ? -1.475 -10.945 9.303 1.00 97.31 86 THR A CA 1
ATOM 729 C C . THR A 1 86 ? -2.743 -10.143 9.051 1.00 97.31 86 THR A C 1
ATOM 731 O O . THR A 1 86 ? -3.349 -9.629 9.992 1.00 97.31 86 THR A O 1
ATOM 734 N N . TYR A 1 87 ? -3.137 -10.039 7.786 1.00 96.56 87 TYR A N 1
ATOM 735 C CA . TYR A 1 87 ? -4.358 -9.370 7.360 1.00 96.56 87 TYR A CA 1
ATOM 736 C C . TYR A 1 87 ? -5.450 -10.385 7.013 1.00 96.56 87 TYR A C 1
ATOM 738 O O . TYR A 1 87 ? -5.193 -11.386 6.352 1.00 96.56 87 TYR A O 1
ATOM 746 N N . GLU A 1 88 ? -6.682 -10.125 7.451 1.00 96.31 88 GLU A N 1
ATOM 747 C CA . GLU A 1 88 ? -7.851 -10.929 7.090 1.00 96.31 88 GLU A CA 1
ATOM 748 C C . GLU A 1 88 ? -8.565 -10.291 5.891 1.00 96.31 88 GLU A C 1
ATOM 750 O O . GLU A 1 88 ? -9.255 -9.278 6.039 1.00 96.31 88 GLU A O 1
ATOM 755 N N . LEU A 1 89 ? -8.448 -10.914 4.719 1.00 94.38 89 LEU A N 1
ATOM 756 C CA . LEU A 1 89 ? -9.224 -10.559 3.537 1.00 94.38 89 LEU A CA 1
ATOM 757 C C . LEU A 1 89 ? -10.544 -11.334 3.550 1.00 94.38 89 LEU A C 1
ATOM 759 O O . LEU A 1 89 ? -10.560 -12.561 3.441 1.00 94.38 89 LEU A O 1
ATOM 763 N N . LYS A 1 90 ? -11.664 -10.620 3.660 1.00 93.88 90 LYS A N 1
ATOM 764 C CA . LYS A 1 90 ? -13.003 -11.216 3.721 1.00 93.88 90 LYS A CA 1
ATOM 765 C C . LYS A 1 90 ? -14.018 -10.443 2.897 1.00 93.88 90 LYS A C 1
ATOM 767 O O . LYS A 1 90 ? -13.898 -9.233 2.724 1.00 93.88 90 LYS A O 1
ATOM 772 N N . GLY A 1 91 ? -15.046 -11.146 2.449 1.00 91.56 91 GLY A N 1
ATOM 773 C CA . GLY A 1 91 ? -16.111 -10.591 1.624 1.00 91.56 91 GLY A CA 1
ATOM 774 C C . GLY A 1 91 ? -17.155 -11.646 1.282 1.00 91.56 91 GLY A C 1
ATOM 775 O O . GLY A 1 91 ? -17.271 -12.656 1.977 1.00 91.56 91 GLY A O 1
ATOM 776 N N . ASP A 1 92 ? -17.901 -11.413 0.206 1.00 90.94 92 ASP A N 1
ATOM 777 C CA . ASP A 1 92 ? -18.942 -12.312 -0.296 1.00 90.94 92 ASP A CA 1
ATOM 778 C C . ASP A 1 92 ? -18.765 -12.521 -1.810 1.00 90.94 92 ASP A C 1
ATOM 780 O O . ASP A 1 92 ? -18.546 -11.556 -2.544 1.00 90.94 92 ASP A O 1
ATOM 784 N N . LEU A 1 93 ? -18.823 -13.775 -2.271 1.00 86.94 93 LEU A N 1
ATOM 785 C CA . LEU A 1 93 ? -18.705 -14.159 -3.689 1.00 86.94 93 LEU A CA 1
ATOM 786 C C . LEU A 1 93 ? -20.051 -14.145 -4.435 1.00 86.94 93 LEU A C 1
ATOM 788 O O . LEU A 1 93 ? -20.143 -14.654 -5.556 1.00 86.94 93 LEU A O 1
ATOM 792 N N . GLY A 1 94 ? -21.101 -13.612 -3.813 1.00 86.06 94 GLY A N 1
ATOM 793 C CA . GLY A 1 94 ? -22.478 -13.728 -4.267 1.00 86.06 94 GLY A CA 1
ATOM 794 C C . GLY A 1 94 ? -23.106 -15.072 -3.886 1.00 86.06 94 GLY A C 1
ATOM 795 O O . GLY A 1 94 ? -22.417 -16.067 -3.633 1.00 86.06 94 GLY A O 1
ATOM 796 N N . ASP A 1 95 ? -24.441 -15.092 -3.886 1.00 86.19 95 ASP A N 1
ATOM 797 C CA . ASP A 1 95 ? -25.276 -16.243 -3.510 1.00 86.19 95 ASP A CA 1
ATOM 798 C C . ASP A 1 95 ? -25.069 -16.722 -2.057 1.00 86.19 95 ASP A C 1
ATOM 800 O O . ASP A 1 95 ? -25.033 -17.925 -1.797 1.00 86.19 95 ASP A O 1
ATOM 804 N N . ASP A 1 96 ? -24.923 -15.782 -1.111 1.00 86.00 96 ASP A N 1
ATOM 805 C CA . ASP A 1 96 ? -24.684 -16.044 0.321 1.00 86.00 96 ASP A CA 1
ATOM 806 C C . ASP A 1 96 ? -23.432 -16.909 0.573 1.00 86.00 96 ASP A C 1
ATOM 808 O O . ASP A 1 96 ? -23.413 -17.788 1.444 1.00 86.00 96 ASP A O 1
ATOM 812 N N . ARG A 1 97 ? -22.367 -16.677 -0.206 1.00 89.88 97 ARG A N 1
ATOM 813 C CA . ARG A 1 97 ? -21.085 -17.385 -0.079 1.00 89.88 97 ARG A CA 1
ATOM 814 C C . ARG A 1 97 ? -20.019 -16.444 0.480 1.00 89.88 97 ARG A C 1
ATOM 816 O O . ARG A 1 97 ? -19.220 -15.898 -0.289 1.00 89.88 97 ARG A O 1
ATOM 823 N N . PRO A 1 98 ? -19.968 -16.268 1.813 1.00 94.31 98 PRO A N 1
ATOM 824 C CA . PRO A 1 98 ? -18.914 -15.495 2.440 1.00 94.31 98 PRO A CA 1
ATOM 825 C C . PRO A 1 98 ? -17.571 -16.214 2.307 1.00 94.31 98 PRO A C 1
ATOM 827 O O . PRO A 1 98 ? -17.494 -17.444 2.346 1.00 94.31 98 PRO A O 1
ATOM 830 N N . PHE A 1 99 ? -16.499 -15.437 2.220 1.00 94.06 99 PHE A N 1
ATOM 831 C CA . PHE A 1 99 ? -15.129 -15.930 2.292 1.00 94.06 99 PHE A CA 1
ATOM 832 C C . PHE A 1 99 ? -14.334 -15.156 3.345 1.00 94.06 99 PHE A C 1
ATOM 834 O O . PHE A 1 99 ? -14.628 -13.997 3.641 1.00 94.06 99 PHE A O 1
ATOM 841 N N . SER A 1 100 ? -13.315 -15.804 3.905 1.00 95.88 100 SER A N 1
ATOM 842 C CA . SER A 1 100 ? -12.310 -15.180 4.765 1.00 95.88 100 SER A CA 1
ATOM 843 C C . SER A 1 100 ? -10.993 -15.933 4.602 1.00 95.88 100 SER A C 1
ATOM 845 O O . SER A 1 100 ? -10.951 -17.152 4.775 1.00 95.88 100 SER A O 1
ATOM 847 N N . TYR A 1 101 ? -9.934 -15.205 4.259 1.00 95.94 101 TYR A N 1
ATOM 848 C CA . TYR A 1 101 ? -8.583 -15.721 4.082 1.00 95.94 101 TYR A CA 1
ATOM 849 C C . TYR A 1 101 ? -7.588 -14.874 4.871 1.00 95.94 101 TYR A C 1
ATOM 851 O O . TYR A 1 101 ? -7.708 -13.653 4.949 1.00 95.94 101 TYR A O 1
ATOM 859 N N . GLN A 1 102 ? -6.594 -15.536 5.459 1.00 96.44 102 GLN A N 1
ATOM 860 C CA . GLN A 1 102 ? -5.505 -14.883 6.181 1.00 96.44 102 GLN A CA 1
ATOM 861 C C . GLN A 1 102 ? -4.318 -14.694 5.241 1.00 96.44 102 GLN A C 1
ATOM 863 O O . GLN A 1 102 ? -3.895 -15.642 4.583 1.00 96.44 102 GLN A O 1
ATOM 868 N N . ILE A 1 103 ? -3.776 -13.483 5.219 1.00 96.44 103 ILE A N 1
ATOM 869 C CA . ILE A 1 103 ? -2.654 -13.072 4.381 1.00 96.44 103 ILE A CA 1
ATOM 870 C C . ILE A 1 103 ? -1.531 -12.639 5.332 1.00 96.44 103 ILE A C 1
ATOM 872 O O . ILE A 1 103 ? -1.586 -11.535 5.883 1.00 96.44 103 ILE A O 1
ATOM 876 N N . PRO A 1 104 ? -0.580 -13.537 5.646 1.00 97.19 104 PRO A N 1
ATOM 877 C CA . PRO A 1 104 ? 0.541 -13.229 6.527 1.00 97.19 104 PRO A CA 1
ATOM 878 C C . PRO A 1 104 ? 1.590 -12.371 5.809 1.00 97.19 104 PRO A C 1
ATOM 880 O O . PRO A 1 104 ? 1.618 -12.320 4.584 1.00 97.19 104 PRO A O 1
ATOM 883 N N . GLY A 1 105 ? 2.494 -11.753 6.573 1.00 97.38 105 GLY A N 1
ATOM 884 C CA . GLY A 1 105 ? 3.629 -11.020 6.010 1.00 97.38 105 GLY A CA 1
ATOM 885 C C . GLY A 1 105 ? 3.217 -9.713 5.337 1.00 97.38 105 GLY A C 1
ATOM 886 O O . GLY A 1 105 ? 3.663 -9.418 4.229 1.00 97.38 105 GLY A O 1
ATOM 887 N N . VAL A 1 106 ? 2.360 -8.932 5.997 1.00 98.12 106 VAL A N 1
ATOM 888 C CA . VAL A 1 106 ? 1.957 -7.604 5.517 1.00 98.12 106 VAL A CA 1
ATOM 889 C C . VAL A 1 106 ? 2.472 -6.487 6.425 1.00 98.12 106 VAL A C 1
ATOM 891 O O . VAL A 1 106 ? 2.563 -6.644 7.645 1.00 98.12 106 VAL A O 1
ATOM 894 N N . THR A 1 107 ? 2.753 -5.330 5.834 1.00 98.50 107 THR A N 1
ATOM 895 C CA . THR A 1 107 ? 2.860 -4.057 6.543 1.00 98.50 107 THR A CA 1
ATOM 896 C C . THR A 1 107 ? 1.498 -3.369 6.550 1.00 98.50 107 THR A C 1
ATOM 898 O O . THR A 1 107 ? 0.881 -3.160 5.507 1.00 98.50 107 THR A O 1
ATOM 901 N N . SER A 1 108 ? 1.064 -2.947 7.732 1.00 98.00 108 SER A N 1
ATOM 902 C CA . SER A 1 108 ? -0.156 -2.178 7.942 1.00 98.00 108 SER A CA 1
ATOM 903 C C . SER A 1 108 ? 0.181 -0.744 8.343 1.00 98.00 108 SER A C 1
ATOM 905 O O . SER A 1 108 ? 0.938 -0.528 9.290 1.00 98.00 108 SER A O 1
ATOM 907 N N . VAL A 1 109 ? -0.426 0.246 7.686 1.00 98.00 109 VAL A N 1
ATOM 908 C CA . VAL A 1 109 ? -0.373 1.652 8.116 1.00 98.00 109 VAL A CA 1
ATOM 909 C C . VAL A 1 109 ? -1.716 2.032 8.724 1.00 98.00 109 VAL A C 1
ATOM 911 O O . VAL A 1 109 ? -2.715 2.156 8.016 1.00 98.00 109 VAL A O 1
ATOM 914 N N . LEU A 1 110 ? -1.746 2.181 10.047 1.00 96.69 110 LEU A N 1
ATOM 915 C CA . LEU A 1 110 ? -2.958 2.416 10.825 1.00 96.69 110 LEU A CA 1
ATOM 916 C C . LEU A 1 110 ? -3.094 3.897 11.159 1.00 96.69 110 LEU A C 1
ATOM 918 O O . LEU A 1 110 ? -2.274 4.479 11.870 1.00 96.69 110 LEU A O 1
ATOM 922 N N . PHE A 1 111 ? -4.191 4.481 10.702 1.00 95.19 111 PHE A N 1
ATOM 923 C CA . PHE A 1 111 ? -4.631 5.831 11.009 1.00 95.19 111 PHE A CA 1
ATOM 924 C C . PHE A 1 111 ? -5.683 5.758 12.118 1.00 95.19 111 PHE A C 1
ATOM 926 O O . PHE A 1 111 ? -6.853 5.471 11.861 1.00 95.19 111 PHE A O 1
ATOM 933 N N . HIS A 1 112 ? -5.267 6.009 13.360 1.00 92.31 112 HIS A N 1
ATOM 934 C CA . HIS A 1 112 ? -6.144 6.000 14.532 1.00 92.31 112 HIS A CA 1
ATOM 935 C C . HIS A 1 112 ? -6.972 7.277 14.579 1.00 92.31 112 HIS A C 1
ATOM 937 O O . HIS A 1 112 ? -6.408 8.358 14.749 1.00 92.31 112 HIS A O 1
ATOM 943 N N . ALA A 1 113 ? -8.293 7.166 14.484 1.00 87.7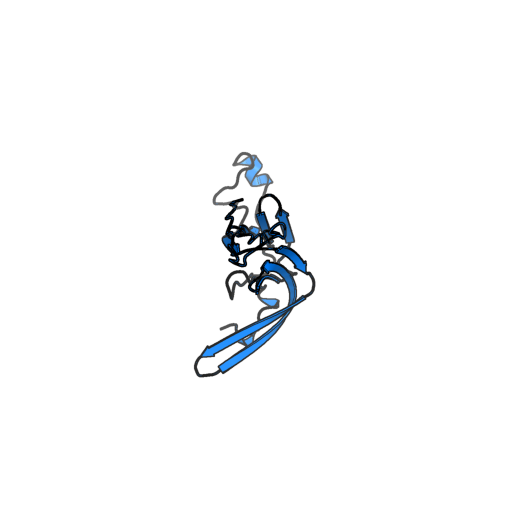5 113 ALA A N 1
ATOM 944 C CA . ALA A 1 113 ? -9.240 8.259 14.672 1.00 87.75 113 ALA A CA 1
ATOM 945 C C . ALA A 1 113 ? -10.181 7.988 15.859 1.00 87.75 113 ALA A C 1
ATOM 947 O O . ALA A 1 113 ? -10.222 6.888 16.408 1.00 87.75 113 ALA A O 1
ATOM 948 N N . GLU A 1 114 ? -10.915 9.011 16.303 1.00 79.94 114 GLU A N 1
ATOM 949 C CA . GLU A 1 114 ? -11.858 8.883 17.428 1.00 79.94 114 GLU A CA 1
ATOM 950 C C . GLU A 1 114 ? -13.029 7.926 17.132 1.00 79.94 114 GLU A C 1
ATOM 952 O O . GLU A 1 114 ? -13.571 7.312 18.049 1.00 79.94 114 GLU A O 1
ATOM 957 N N . ASP A 1 115 ? -13.416 7.796 15.864 1.00 79.62 115 ASP A N 1
ATOM 958 C CA . ASP A 1 115 ? -14.544 7.000 15.369 1.00 79.62 115 ASP A CA 1
ATOM 959 C C . ASP A 1 115 ? -14.144 5.617 14.826 1.00 79.62 115 ASP A C 1
ATOM 961 O O . ASP A 1 115 ? -15.010 4.814 14.476 1.00 79.62 115 ASP A O 1
ATOM 965 N N . GLY A 1 116 ? -12.847 5.308 14.795 1.00 85.12 116 GLY A N 1
ATOM 966 C CA . GLY A 1 116 ? -12.316 4.037 14.314 1.00 85.12 116 GLY A CA 1
ATOM 967 C C . GLY A 1 116 ? -10.894 4.167 13.780 1.00 85.12 116 GLY A C 1
ATOM 968 O O . GLY A 1 116 ? -10.270 5.221 13.864 1.00 85.12 116 GLY A O 1
ATOM 969 N N . ALA A 1 117 ? -10.366 3.084 13.215 1.00 89.56 117 ALA A N 1
ATOM 970 C CA . ALA A 1 117 ? -9.083 3.105 12.523 1.00 89.56 117 ALA A CA 1
ATOM 971 C C . ALA A 1 117 ? -9.296 2.883 11.024 1.00 89.56 117 ALA A C 1
ATOM 973 O O . ALA A 1 117 ? -10.048 1.994 10.628 1.00 89.56 117 ALA A O 1
ATOM 974 N N . THR A 1 118 ? -8.608 3.666 10.196 1.00 94.00 118 THR A N 1
ATOM 975 C CA . THR A 1 118 ? -8.427 3.333 8.776 1.00 94.00 118 THR A CA 1
ATOM 976 C C . THR A 1 118 ? -7.080 2.652 8.620 1.00 94.00 118 THR A C 1
ATOM 978 O O . THR A 1 118 ? -6.102 3.111 9.202 1.00 94.00 118 THR A O 1
ATOM 981 N N . THR A 1 119 ? -7.019 1.559 7.867 1.00 95.69 119 THR A N 1
ATOM 982 C CA . THR A 1 119 ? -5.778 0.799 7.687 1.00 95.69 119 THR A CA 1
ATOM 983 C C . THR A 1 119 ? -5.490 0.636 6.209 1.00 95.69 119 THR A C 1
ATOM 985 O O . THR A 1 119 ? -6.372 0.219 5.464 1.00 95.69 119 THR A O 1
ATOM 988 N N . LEU A 1 120 ? -4.261 0.952 5.814 1.00 98.00 120 LEU A N 1
ATOM 989 C CA . LEU A 1 120 ? -3.705 0.545 4.529 1.00 98.00 120 LEU A CA 1
ATOM 990 C C . LEU A 1 120 ? -2.874 -0.717 4.724 1.00 98.00 120 LEU A C 1
ATOM 992 O O . LEU A 1 120 ? -2.231 -0.858 5.766 1.00 98.00 120 LEU A O 1
ATOM 996 N N . ILE A 1 121 ? -2.889 -1.609 3.743 1.00 98.31 121 ILE A N 1
ATOM 997 C CA . ILE A 1 121 ? -2.232 -2.914 3.799 1.00 98.31 121 ILE A CA 1
ATOM 998 C C . ILE A 1 121 ? -1.319 -3.056 2.588 1.00 98.31 121 ILE A C 1
ATOM 1000 O O . ILE A 1 121 ? -1.745 -2.810 1.464 1.00 98.31 121 ILE A O 1
ATOM 1004 N N . PHE A 1 122 ? -0.088 -3.495 2.823 1.00 98.38 122 PHE A N 1
ATOM 1005 C CA . PHE A 1 122 ? 0.912 -3.738 1.790 1.00 98.38 122 PHE A CA 1
ATOM 1006 C C . PHE A 1 122 ? 1.575 -5.094 2.043 1.00 98.38 122 PHE A C 1
ATOM 1008 O O . PHE A 1 122 ? 2.044 -5.335 3.156 1.00 98.38 122 PHE A O 1
ATOM 1015 N N . SER A 1 123 ? 1.651 -5.979 1.048 1.00 98.00 123 SER A N 1
ATOM 1016 C CA . SER A 1 123 ? 2.513 -7.169 1.133 1.00 98.00 123 SER A CA 1
ATOM 1017 C C . SER A 1 123 ? 3.959 -6.737 1.388 1.00 98.00 123 SER A C 1
ATOM 1019 O O . SER A 1 123 ? 4.496 -5.909 0.653 1.00 98.00 123 SER A O 1
ATOM 1021 N N . GLU A 1 124 ? 4.622 -7.331 2.385 1.00 97.19 124 GLU A N 1
ATOM 1022 C CA . GLU A 1 124 ? 6.029 -7.023 2.708 1.00 97.19 124 GLU A CA 1
ATOM 1023 C C . GLU A 1 124 ? 6.965 -7.293 1.524 1.00 97.19 124 GLU A C 1
ATOM 1025 O O . GLU A 1 124 ? 7.980 -6.624 1.382 1.00 97.19 124 GLU A O 1
ATOM 1030 N N . LYS A 1 125 ? 6.610 -8.255 0.664 1.00 96.81 125 LYS A N 1
ATOM 1031 C CA . LYS A 1 125 ? 7.366 -8.594 -0.548 1.00 96.81 125 LYS A CA 1
ATOM 1032 C C . LYS A 1 125 ? 7.398 -7.459 -1.572 1.00 96.81 125 LYS A C 1
ATOM 1034 O O . LYS A 1 125 ? 8.428 -7.265 -2.199 1.00 96.81 125 LYS A O 1
ATOM 1039 N N . ALA A 1 126 ? 6.295 -6.723 -1.722 1.00 96.81 126 ALA A N 1
ATOM 1040 C CA . ALA A 1 126 ? 6.219 -5.586 -2.640 1.00 96.81 126 ALA A CA 1
ATOM 1041 C C . ALA A 1 126 ? 6.738 -4.295 -2.006 1.00 96.81 126 ALA A C 1
ATOM 1043 O O . ALA A 1 126 ? 7.204 -3.415 -2.717 1.00 96.81 126 ALA A O 1
ATOM 1044 N N . LEU A 1 127 ? 6.632 -4.141 -0.684 1.00 97.69 127 LEU A N 1
ATOM 1045 C CA . LEU A 1 127 ? 6.989 -2.895 -0.014 1.00 97.69 127 LEU A CA 1
ATOM 1046 C C . LEU A 1 127 ? 8.507 -2.675 -0.002 1.00 97.69 127 LEU A C 1
ATOM 1048 O O . LEU A 1 127 ? 9.222 -3.242 0.826 1.00 97.69 127 LEU A O 1
ATOM 1052 N N . GLU A 1 128 ? 8.985 -1.779 -0.859 1.00 96.69 128 GLU A N 1
ATOM 1053 C CA . GLU A 1 128 ? 10.396 -1.404 -0.913 1.00 96.69 128 GLU A CA 1
ATOM 1054 C C . GLU A 1 128 ? 10.705 -0.261 0.064 1.00 96.69 128 GLU A C 1
ATOM 1056 O O . GLU A 1 128 ? 11.618 -0.353 0.888 1.00 96.69 128 GLU A O 1
ATOM 1061 N N . GLU A 1 129 ? 9.911 0.810 0.014 1.00 97.31 129 GLU A N 1
ATOM 1062 C CA . GLU A 1 129 ? 10.143 2.020 0.801 1.00 97.31 129 GLU A CA 1
ATOM 1063 C C . GLU A 1 129 ? 8.827 2.719 1.160 1.00 97.31 129 GLU A C 1
ATOM 1065 O O . GLU A 1 129 ? 7.836 2.647 0.437 1.00 97.31 129 GLU A O 1
ATOM 1070 N N . TYR A 1 130 ? 8.815 3.435 2.285 1.00 97.94 130 TYR A N 1
ATOM 1071 C CA . TYR A 1 130 ? 7.751 4.383 2.596 1.00 97.94 130 TYR A CA 1
ATOM 1072 C C . TYR A 1 130 ? 8.305 5.624 3.297 1.00 97.94 130 TYR A C 1
ATOM 1074 O O . TYR A 1 130 ? 9.239 5.546 4.099 1.00 97.94 130 TYR A O 1
ATOM 1082 N N . VAL A 1 131 ? 7.668 6.767 3.054 1.00 97.88 131 VAL A N 1
ATOM 1083 C CA . VAL A 1 131 ? 7.971 8.044 3.704 1.00 97.88 131 VAL A CA 1
ATOM 1084 C C . VAL A 1 131 ? 6.700 8.573 4.355 1.00 97.88 131 VAL A C 1
ATOM 1086 O O . VAL A 1 131 ? 5.775 9.025 3.684 1.00 97.88 131 VAL A O 1
ATOM 1089 N N . LEU A 1 132 ? 6.653 8.517 5.687 1.00 96.50 132 LEU A N 1
ATOM 1090 C CA . LEU A 1 132 ? 5.558 9.076 6.477 1.00 96.50 132 LEU A CA 1
ATOM 1091 C C . LEU A 1 132 ? 5.972 10.432 7.055 1.00 96.50 132 LEU A C 1
ATOM 1093 O O . LEU A 1 132 ? 6.777 10.499 7.984 1.00 96.50 132 LEU A O 1
ATOM 1097 N N . ASP A 1 133 ? 5.368 11.506 6.553 1.00 95.44 133 ASP A N 1
ATOM 1098 C CA . ASP A 1 133 ? 5.534 12.861 7.078 1.00 95.44 133 ASP A CA 1
ATOM 1099 C C . ASP A 1 133 ? 4.269 13.261 7.849 1.00 95.44 133 ASP A C 1
ATOM 1101 O O . ASP A 1 133 ? 3.229 13.608 7.284 1.00 95.44 133 ASP A O 1
ATOM 1105 N N . THR A 1 134 ? 4.337 13.205 9.180 1.00 90.62 134 THR A N 1
ATOM 1106 C CA . THR A 1 134 ? 3.203 13.565 10.043 1.00 90.62 134 THR A CA 1
ATOM 1107 C C . THR A 1 134 ? 2.931 15.067 10.093 1.00 90.62 134 THR A C 1
ATOM 1109 O O . THR A 1 134 ? 1.815 15.466 10.431 1.00 90.62 134 THR A O 1
ATOM 1112 N N . GLU A 1 135 ? 3.920 15.907 9.773 1.00 90.19 135 GLU A N 1
ATOM 1113 C CA . GLU A 1 135 ? 3.762 17.363 9.771 1.00 90.19 135 GLU A CA 1
ATOM 1114 C C . GLU A 1 135 ? 3.039 17.826 8.504 1.00 90.19 135 GLU A C 1
ATOM 1116 O O . GLU A 1 135 ? 2.042 18.550 8.587 1.00 90.19 135 GLU A O 1
ATOM 1121 N N . LYS A 1 136 ? 3.490 17.351 7.337 1.00 92.56 136 LYS A N 1
ATOM 1122 C CA . LYS A 1 136 ? 2.841 17.596 6.038 1.00 92.56 136 LYS A CA 1
ATOM 1123 C C . LYS A 1 136 ? 1.606 16.735 5.814 1.00 92.56 136 LYS A C 1
ATOM 1125 O O . LYS A 1 136 ? 0.798 17.053 4.942 1.00 92.56 136 LYS A O 1
ATOM 1130 N N . ARG A 1 137 ? 1.433 15.694 6.631 1.00 93.75 137 ARG A N 1
ATOM 1131 C CA . ARG A 1 137 ? 0.351 14.707 6.537 1.00 93.75 137 ARG A CA 1
ATOM 1132 C C . ARG A 1 137 ? 0.356 14.032 5.176 1.00 93.75 137 ARG A C 1
ATOM 1134 O O . ARG A 1 137 ? -0.644 14.033 4.457 1.00 93.75 137 ARG A O 1
ATOM 1141 N N . SER A 1 138 ? 1.507 13.482 4.830 1.00 96.38 138 SER A N 1
ATOM 1142 C CA . SER A 1 138 ? 1.690 12.707 3.615 1.00 96.38 138 SER A CA 1
ATOM 1143 C C . SER A 1 138 ? 2.263 11.337 3.937 1.00 96.38 138 SER A C 1
ATOM 1145 O O . SER A 1 138 ? 3.041 11.175 4.879 1.00 96.38 138 SER A O 1
ATOM 1147 N N . LEU A 1 139 ? 1.833 10.356 3.159 1.00 97.94 139 LEU A N 1
ATOM 1148 C CA . LEU A 1 139 ? 2.410 9.028 3.109 1.00 97.94 139 LEU A CA 1
ATOM 1149 C C . LEU A 1 139 ? 2.741 8.737 1.649 1.00 97.94 139 LEU A C 1
ATOM 1151 O O . LEU A 1 139 ? 1.836 8.643 0.826 1.00 97.94 139 LEU A O 1
ATOM 1155 N N . GLU A 1 140 ? 4.023 8.591 1.356 1.00 98.44 140 GLU A N 1
ATOM 1156 C CA . GLU A 1 140 ? 4.489 8.054 0.080 1.00 98.44 140 GLU A CA 1
ATOM 1157 C C . GLU A 1 140 ? 4.880 6.594 0.288 1.00 98.44 140 GLU A C 1
ATOM 1159 O O . GLU A 1 140 ? 5.522 6.265 1.290 1.00 98.44 140 GLU A O 1
ATOM 1164 N N . VAL A 1 141 ? 4.479 5.721 -0.629 1.00 98.25 141 VAL A N 1
ATOM 1165 C CA . VAL A 1 141 ? 4.807 4.294 -0.600 1.00 98.25 141 VAL A CA 1
ATOM 1166 C C . VAL A 1 141 ? 5.349 3.889 -1.957 1.00 98.25 141 VAL A C 1
ATOM 1168 O O . VAL A 1 141 ? 4.716 4.149 -2.974 1.00 98.25 141 VAL A O 1
ATOM 1171 N N . TYR A 1 142 ? 6.500 3.233 -1.964 1.00 98.00 142 TYR A N 1
ATOM 1172 C CA . TYR A 1 142 ? 7.152 2.732 -3.162 1.00 98.00 142 TYR A CA 1
ATOM 1173 C C . TYR A 1 142 ? 7.147 1.209 -3.118 1.00 98.00 142 TYR A C 1
ATOM 1175 O O . TYR A 1 142 ? 7.659 0.595 -2.175 1.00 98.00 142 TYR A O 1
ATOM 1183 N N . LEU A 1 143 ? 6.528 0.620 -4.132 1.00 98.00 143 LEU A N 1
ATOM 1184 C CA . LEU A 1 143 ? 6.447 -0.813 -4.339 1.00 98.00 143 LEU A CA 1
ATOM 1185 C C . LEU A 1 143 ? 7.436 -1.230 -5.428 1.00 98.00 143 LEU A C 1
ATOM 1187 O O . LEU A 1 143 ? 7.608 -0.495 -6.401 1.00 98.00 143 LEU A O 1
ATOM 1191 N N . ASN A 1 144 ? 8.053 -2.398 -5.274 1.00 96.19 144 ASN A N 1
ATOM 1192 C CA . ASN A 1 144 ? 8.776 -3.057 -6.360 1.00 96.19 144 ASN A CA 1
ATOM 1193 C C . ASN A 1 144 ? 7.811 -3.847 -7.260 1.00 96.19 144 ASN A C 1
ATOM 1195 O O . ASN A 1 144 ? 6.700 -4.190 -6.850 1.00 96.19 144 ASN A O 1
ATOM 1199 N N . ASP A 1 145 ? 8.268 -4.136 -8.471 1.00 94.44 145 ASP A N 1
ATOM 1200 C CA . ASP A 1 145 ? 7.589 -4.882 -9.531 1.00 94.44 145 ASP A CA 1
ATOM 1201 C C . ASP A 1 145 ? 8.101 -6.330 -9.679 1.00 94.44 145 ASP A C 1
ATOM 1203 O O . ASP A 1 145 ? 7.801 -6.991 -10.673 1.00 94.44 145 ASP A O 1
ATOM 1207 N N . ASP A 1 146 ? 8.819 -6.867 -8.678 1.00 94.75 146 ASP A N 1
ATOM 1208 C CA . ASP A 1 146 ? 9.339 -8.249 -8.695 1.00 94.75 146 ASP A CA 1
ATOM 1209 C C . ASP A 1 146 ? 8.215 -9.287 -8.901 1.00 94.75 146 ASP A C 1
ATOM 1211 O O . ASP A 1 146 ? 8.417 -10.365 -9.473 1.00 94.75 146 ASP A O 1
ATOM 1215 N N . GLU A 1 147 ? 7.014 -8.968 -8.416 1.00 93.44 147 GLU A N 1
ATOM 1216 C CA . GLU A 1 147 ? 5.791 -9.733 -8.613 1.00 93.44 147 GLU A CA 1
ATOM 1217 C C . GLU A 1 147 ? 4.616 -8.802 -8.933 1.00 93.44 147 GLU A C 1
ATOM 1219 O O . GLU A 1 147 ? 4.558 -7.660 -8.481 1.00 93.44 147 GLU A O 1
ATOM 1224 N N . VAL A 1 148 ? 3.613 -9.325 -9.647 1.00 93.50 148 VAL A N 1
ATOM 1225 C CA . VAL A 1 148 ? 2.368 -8.589 -9.913 1.00 93.50 148 VAL A CA 1
ATOM 1226 C C . VAL A 1 148 ? 1.701 -8.201 -8.591 1.00 93.50 148 VAL A C 1
ATOM 1228 O O . VAL A 1 148 ? 1.406 -9.069 -7.766 1.00 93.50 148 VAL A O 1
ATOM 1231 N N . VAL A 1 149 ? 1.434 -6.907 -8.412 1.00 95.38 149 VAL A N 1
ATOM 1232 C CA . VAL A 1 149 ? 0.702 -6.362 -7.263 1.00 95.38 149 VAL A CA 1
ATOM 1233 C C . VAL A 1 149 ? -0.779 -6.226 -7.612 1.00 95.38 149 VAL A C 1
ATOM 1235 O O . VAL A 1 149 ? -1.151 -5.499 -8.528 1.00 95.38 149 VAL A O 1
ATOM 1238 N N . GLU A 1 150 ? -1.628 -6.893 -6.840 1.00 93.06 150 GLU A N 1
ATOM 1239 C CA . GLU A 1 150 ? -3.084 -6.816 -6.926 1.00 93.06 150 GLU A CA 1
ATOM 1240 C C . GLU A 1 150 ? -3.638 -5.808 -5.911 1.00 93.06 150 GLU A C 1
ATOM 1242 O O . GLU A 1 150 ? -3.184 -5.736 -4.765 1.00 93.06 150 GLU A O 1
ATOM 1247 N N . ASN A 1 151 ? -4.674 -5.067 -6.314 1.00 93.12 151 ASN A N 1
ATOM 1248 C CA . ASN A 1 151 ? -5.393 -4.114 -5.464 1.00 93.12 151 ASN A CA 1
ATOM 1249 C C . ASN A 1 151 ? -6.861 -4.556 -5.295 1.00 93.12 151 ASN A C 1
ATOM 1251 O O . ASN A 1 151 ? -7.751 -4.032 -5.971 1.00 93.12 151 ASN A O 1
ATOM 1255 N N . PRO A 1 152 ? -7.142 -5.567 -4.447 1.00 90.56 152 PRO A N 1
ATOM 1256 C CA . PRO A 1 152 ? -8.490 -6.123 -4.313 1.00 90.56 152 PRO A CA 1
ATOM 1257 C C . PRO A 1 152 ? -9.480 -5.167 -3.639 1.00 90.56 152 PRO A C 1
ATOM 1259 O O . PRO A 1 152 ? -10.692 -5.321 -3.800 1.00 90.56 152 PRO A O 1
ATOM 1262 N N . LEU A 1 153 ? -8.981 -4.219 -2.842 1.00 92.06 153 LEU A N 1
ATOM 1263 C CA . LEU A 1 153 ? -9.764 -3.246 -2.088 1.00 92.06 153 LEU A CA 1
ATOM 1264 C C . LEU A 1 153 ? -8.967 -1.942 -1.991 1.00 92.06 153 LEU A C 1
ATOM 1266 O O . LEU A 1 153 ? -7.769 -2.017 -1.736 1.00 92.06 153 LEU A O 1
ATOM 1270 N N . PRO A 1 154 ? -9.606 -0.759 -2.070 1.00 92.62 154 PRO A N 1
ATOM 1271 C CA . PRO A 1 154 ? -8.902 0.512 -1.934 1.00 92.62 154 PRO A CA 1
ATOM 1272 C C . PRO A 1 154 ? -7.987 0.547 -0.703 1.00 92.62 154 PRO A C 1
ATOM 1274 O O . PRO A 1 154 ? -8.444 0.337 0.423 1.00 92.62 154 PRO A O 1
ATOM 1277 N N . GLY A 1 155 ? -6.701 0.822 -0.928 1.00 95.12 155 GLY A N 1
ATOM 1278 C CA . GLY A 1 155 ? -5.690 0.862 0.127 1.00 95.12 155 GLY A CA 1
ATOM 1279 C C . GLY A 1 155 ? -5.114 -0.497 0.542 1.00 95.12 155 GLY A C 1
ATOM 1280 O O . GLY A 1 155 ? -4.415 -0.557 1.553 1.00 95.12 155 GLY A O 1
ATOM 1281 N N . VAL A 1 156 ? -5.399 -1.574 -0.194 1.00 97.00 156 VAL A N 1
ATOM 1282 C CA . VAL A 1 156 ? -4.859 -2.921 0.032 1.00 97.00 156 VAL A CA 1
ATOM 1283 C C . VAL A 1 156 ? -4.072 -3.349 -1.203 1.00 97.00 156 VAL A C 1
ATOM 1285 O O . VAL A 1 156 ? -4.659 -3.542 -2.257 1.00 97.00 156 VAL A O 1
ATOM 1288 N N . TYR A 1 157 ? -2.762 -3.534 -1.062 1.00 97.44 157 TYR A N 1
ATOM 1289 C CA . TYR A 1 157 ? -1.837 -3.890 -2.141 1.00 97.44 157 TYR A CA 1
ATOM 1290 C C . TYR A 1 157 ? -1.145 -5.207 -1.793 1.00 97.44 157 TYR A C 1
ATOM 1292 O O . TYR A 1 157 ? -0.389 -5.278 -0.822 1.00 97.44 157 TYR A O 1
ATOM 1300 N N . ILE A 1 158 ? -1.430 -6.269 -2.541 1.00 96.69 158 ILE A N 1
ATOM 1301 C CA . ILE A 1 158 ? -1.013 -7.635 -2.204 1.00 96.69 158 ILE A CA 1
ATOM 1302 C C . ILE A 1 158 ? -0.364 -8.267 -3.424 1.00 96.69 158 ILE A C 1
ATOM 1304 O O . ILE A 1 158 ? -0.940 -8.236 -4.506 1.00 96.69 158 ILE A O 1
ATOM 1308 N N . VAL A 1 159 ? 0.817 -8.862 -3.266 1.00 96.44 159 VAL A N 1
ATOM 1309 C CA . VAL A 1 159 ? 1.455 -9.560 -4.391 1.00 96.44 159 VAL A CA 1
ATOM 1310 C C . VAL A 1 159 ? 0.680 -10.813 -4.766 1.00 96.44 159 VAL A C 1
ATOM 1312 O O . VAL A 1 159 ? 0.091 -11.490 -3.917 1.00 96.44 159 VAL A O 1
ATOM 1315 N N . LEU A 1 160 ? 0.728 -11.171 -6.045 1.00 93.88 160 LEU A N 1
ATOM 1316 C CA . LEU A 1 160 ? -0.014 -12.302 -6.569 1.00 93.88 160 LEU A CA 1
ATOM 1317 C C . LEU A 1 160 ? 0.345 -13.599 -5.843 1.00 93.88 160 LEU A C 1
ATOM 1319 O O . LEU A 1 160 ? -0.551 -14.406 -5.644 1.00 93.88 160 LEU A O 1
ATOM 1323 N N . SER A 1 161 ? 1.587 -13.826 -5.391 1.00 94.19 161 SER A N 1
ATOM 1324 C CA . SER A 1 161 ? 1.921 -15.037 -4.621 1.00 94.19 161 SER A CA 1
ATOM 1325 C C . SER A 1 161 ? 1.212 -15.136 -3.261 1.00 94.19 161 SER A C 1
ATOM 1327 O O . SER A 1 161 ? 0.912 -16.253 -2.837 1.00 94.19 161 SER A O 1
ATOM 1329 N N . ASP A 1 162 ? 0.881 -14.008 -2.625 1.00 93.94 162 ASP A N 1
ATOM 1330 C CA . ASP A 1 162 ? 0.188 -13.938 -1.328 1.00 93.94 162 ASP A CA 1
ATOM 1331 C C . ASP A 1 162 ? -1.344 -13.922 -1.475 1.00 93.94 162 ASP A C 1
ATOM 1333 O O . ASP A 1 162 ? -2.075 -14.236 -0.533 1.00 93.94 162 ASP A O 1
ATOM 1337 N N . PHE A 1 163 ? -1.847 -13.571 -2.660 1.00 93.06 163 PHE A N 1
ATOM 1338 C CA . PHE A 1 163 ? -3.277 -13.472 -2.919 1.00 93.06 163 PHE A CA 1
ATOM 1339 C C . PHE A 1 163 ? -3.962 -14.856 -2.897 1.00 93.06 163 PHE A C 1
ATOM 1341 O O . PHE A 1 163 ? -3.465 -15.782 -3.548 1.00 93.06 163 PHE A O 1
ATOM 1348 N N . PRO A 1 164 ? -5.116 -15.048 -2.223 1.00 91.88 164 PRO A N 1
ATOM 1349 C CA . PRO A 1 164 ? -5.775 -16.356 -2.135 1.00 91.88 164 PRO A CA 1
ATOM 1350 C C . PRO A 1 164 ? -6.061 -16.953 -3.517 1.00 91.88 164 PRO A C 1
ATOM 1352 O O . PRO A 1 164 ? -6.675 -16.309 -4.367 1.00 91.88 164 PRO A O 1
ATOM 1355 N N . THR A 1 165 ? -5.613 -18.187 -3.764 1.00 89.69 165 THR A N 1
ATOM 1356 C CA . THR A 1 165 ? -5.724 -18.812 -5.098 1.00 89.69 165 THR A CA 1
ATOM 1357 C C . THR A 1 165 ? -7.183 -19.060 -5.477 1.00 89.69 165 THR A C 1
ATOM 1359 O O . THR A 1 165 ? -7.550 -18.956 -6.640 1.00 89.69 165 THR A O 1
ATOM 1362 N N . GLU A 1 166 ? -8.033 -19.305 -4.485 1.00 88.38 166 GLU A N 1
ATOM 1363 C CA . GLU A 1 166 ? -9.476 -19.500 -4.605 1.00 88.38 166 GLU A CA 1
ATOM 1364 C C . GLU A 1 166 ? -10.220 -18.256 -5.109 1.00 88.38 166 GLU A C 1
ATOM 1366 O O . GLU A 1 166 ? -11.367 -18.364 -5.541 1.00 88.38 166 GLU A O 1
ATOM 1371 N N . LEU A 1 167 ? -9.586 -17.081 -5.033 1.00 86.00 167 LEU A N 1
ATOM 1372 C CA . LEU A 1 167 ? -10.127 -15.811 -5.516 1.00 86.00 167 LEU A CA 1
ATOM 1373 C C . LEU A 1 167 ? -9.553 -15.398 -6.880 1.00 86.00 167 LEU A C 1
ATOM 1375 O O . LEU A 1 167 ? -10.003 -14.403 -7.445 1.00 86.00 167 LEU A O 1
ATOM 1379 N N . ARG A 1 168 ? -8.580 -16.146 -7.419 1.00 81.94 168 ARG A N 1
ATOM 1380 C CA . ARG A 1 168 ? -7.999 -15.914 -8.748 1.00 81.94 168 ARG A CA 1
ATOM 1381 C C . ARG A 1 168 ? -8.893 -16.597 -9.785 1.00 81.94 168 ARG A C 1
ATOM 1383 O O . ARG A 1 168 ? -8.846 -17.818 -9.914 1.00 81.94 168 ARG A O 1
ATOM 1390 N N . ASN A 1 169 ? -9.730 -15.829 -10.480 1.00 62.69 169 ASN A N 1
ATOM 1391 C CA . ASN A 1 169 ? -10.548 -16.319 -11.598 1.00 62.69 169 ASN A CA 1
ATOM 1392 C C . ASN A 1 169 ? -9.926 -15.941 -12.939 1.00 62.69 169 ASN A C 1
ATOM 1394 O O . ASN A 1 169 ? -9.558 -14.756 -13.085 1.00 62.69 169 ASN A O 1
#

Radius of gyration: 24.12 Å; chains: 1; bounding box: 52×54×72 Å

Foldseek 3Di:
DDWDWDWDDDDDDDDDDPPGDTDTDDPDPWDKAKEKEFEADPPADQPCCCPPPVSDADPVHDGTPDMDIDMDIAAFPDKDKDFQAKDWDWDAPPPPRIDIDIQTGWIWIWGDHPVGIDIAIERNQFFDDWDQDPVNRYIYTYGYVPADWDDPDVRYTYGPVRDDPVPVD

Sequence (169 aa):
MFFVLIGRKDNQSSNEISKIHFTFIYYLRPMAYNVHVFLRNSDFSQEFADEQHNGEESPENIRHEWEDEFRITGTFSKVEVLRDQTYELKGDLGDDRPFSYQIPGVTSVLFHAEDGATTLIFSEKALEEYVLDTEKRSLEVYLNDDEVVENPLPGVYIVLSDFPTELRN

Secondary structure (DSSP, 8-state):
-------------SSS-----------PPPEEEEEEEEEE-TT--HHHHHHHHTT--BTTB-SEEEEEEEEEEE-EEEEEEEEEEEEEEEEE-SSS-EEEEEEEEEEEEEEEETTEEEEEEEETTTEEEEEEETTTTEEEEEE--SSPEEEEETTEEEETTTS-GGG--

pLDDT: mean 84.02, std 18.56, range [37.28, 98.5]